Protein AF-A0A9Q0ZEU1-F1 (afdb_monomer_lite)

Organism: Salix purpurea (NCBI:txid77065)

pLDDT: mean 73.68, std 18.27, range [45.25, 97.31]

InterPro domains:
  IPR003245 Phytocyanin domain [PF02298] (3-61)
  IPR003245 Phytocyanin domain [PS51485] (1-69)
  IPR008972 Cupredoxin [G3DSA:2.60.40.420] (1-75)
  IPR008972 Cupredoxin [SSF49503] (3-67)
  IPR028871 Blue (type 1) copper protein, binding site [PS00196] (45-61)
  IPR039391 Phytocyanin-like [PTHR33021] (3-85)

Foldseek 3Di:
DDKDFADAPQWWWFKDDDPVCLVVVPLPGDIGRPRMDDDDDPDFDKIKIATNPDCRSVVPRIDIDGDDPDDPDPPPPVPVVVVVVVVVVVVVVVVVVVVVD

Radius of gyration: 19.28 Å; chains: 1; bounding box: 26×51×52 Å

Structure (mmCIF, N/CA/C/O backbone):
data_AF-A0A9Q0ZEU1-F1
#
_entry.id   AF-A0A9Q0ZEU1-F1
#
loop_
_atom_site.group_PDB
_atom_site.id
_atom_site.type_symbol
_atom_site.label_atom_id
_atom_site.label_alt_id
_atom_site.label_comp_id
_atom_site.label_asym_id
_atom_site.label_entity_id
_atom_site.label_seq_id
_atom_site.pdbx_PDB_ins_code
_atom_site.Cartn_x
_atom_site.Cartn_y
_atom_site.Cartn_z
_atom_site.occupancy
_atom_site.B_iso_or_equiv
_atom_site.auth_seq_id
_atom_site.auth_comp_id
_atom_site.auth_asym_id
_atom_site.auth_atom_id
_atom_site.pdbx_PDB_model_num
ATO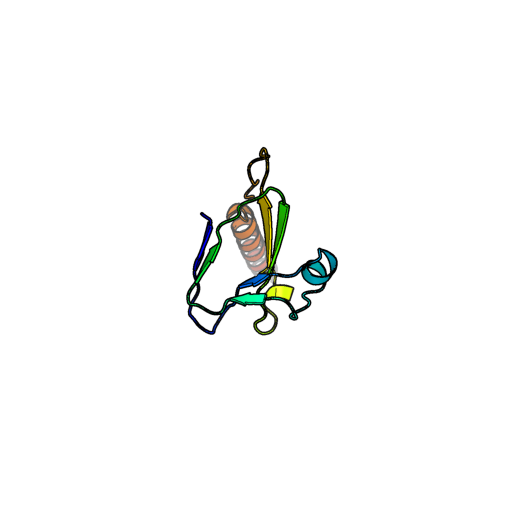M 1 N N . MET A 1 1 ? 7.482 -7.974 15.221 1.00 48.53 1 MET A N 1
ATOM 2 C CA . MET A 1 1 ? 8.477 -7.661 14.176 1.00 48.53 1 MET A CA 1
ATOM 3 C C . MET A 1 1 ? 8.142 -8.507 12.960 1.00 48.53 1 MET A C 1
ATOM 5 O O . MET A 1 1 ? 8.149 -9.723 13.091 1.00 48.53 1 MET A O 1
ATOM 9 N N . HIS A 1 2 ? 7.768 -7.888 11.839 1.00 62.47 2 HIS A N 1
ATOM 10 C CA . HIS A 1 2 ? 7.537 -8.594 10.573 1.00 62.47 2 HIS A CA 1
ATOM 11 C C . HIS A 1 2 ? 8.646 -8.204 9.598 1.00 62.47 2 HIS A C 1
ATOM 13 O O . HIS A 1 2 ? 8.967 -7.020 9.487 1.00 62.47 2 HIS A O 1
ATOM 19 N N . VAL A 1 3 ? 9.242 -9.202 8.945 1.00 67.62 3 VAL A N 1
ATOM 20 C CA . VAL A 1 3 ? 10.329 -9.021 7.980 1.00 67.62 3 VAL A CA 1
ATOM 21 C C . VAL A 1 3 ? 9.859 -9.546 6.633 1.00 67.62 3 VAL A C 1
ATOM 23 O O . VAL A 1 3 ? 9.453 -10.702 6.523 1.00 67.62 3 VAL A O 1
ATOM 26 N N . PHE A 1 4 ? 9.938 -8.698 5.617 1.00 66.69 4 PHE A N 1
ATOM 27 C CA . PHE A 1 4 ? 9.729 -9.067 4.221 1.00 66.69 4 PHE A CA 1
ATOM 28 C C . PHE A 1 4 ? 11.076 -8.945 3.527 1.00 66.69 4 PHE A C 1
ATOM 30 O O . PHE A 1 4 ? 11.677 -7.884 3.625 1.00 66.69 4 PHE A O 1
ATOM 37 N N . ASN A 1 5 ? 11.558 -10.006 2.877 1.00 71.56 5 ASN A N 1
ATOM 38 C CA . ASN A 1 5 ? 12.849 -10.025 2.182 1.00 71.56 5 ASN A CA 1
ATOM 39 C C . ASN A 1 5 ? 12.636 -10.174 0.677 1.00 71.56 5 ASN A C 1
ATOM 41 O O . ASN A 1 5 ? 11.774 -10.945 0.252 1.00 71.56 5 ASN A O 1
ATOM 45 N N . TRP A 1 6 ? 13.445 -9.476 -0.117 1.00 75.19 6 TRP A N 1
ATOM 46 C CA . TRP A 1 6 ? 13.432 -9.571 -1.576 1.00 75.19 6 TRP A CA 1
ATOM 47 C C . TRP A 1 6 ? 14.758 -9.096 -2.183 1.00 75.19 6 TRP A C 1
ATOM 49 O O . TRP A 1 6 ? 15.543 -8.410 -1.529 1.00 75.19 6 TRP A O 1
ATOM 59 N N . THR A 1 7 ? 15.022 -9.434 -3.448 1.00 76.50 7 THR A N 1
ATOM 60 C CA . THR A 1 7 ? 16.201 -8.916 -4.159 1.00 76.50 7 THR A CA 1
ATOM 61 C C . THR A 1 7 ? 16.046 -7.411 -4.373 1.00 76.50 7 THR A C 1
ATOM 63 O O . THR A 1 7 ? 15.066 -6.969 -4.974 1.00 76.50 7 THR A O 1
ATOM 66 N N . ALA A 1 8 ? 17.002 -6.611 -3.898 1.00 71.25 8 ALA A N 1
ATOM 67 C CA . ALA A 1 8 ? 16.958 -5.155 -4.042 1.00 71.25 8 ALA A CA 1
ATOM 68 C C . ALA A 1 8 ? 16.669 -4.731 -5.496 1.00 71.25 8 ALA A C 1
ATOM 70 O O . ALA A 1 8 ? 17.219 -5.303 -6.437 1.00 71.25 8 ALA A O 1
ATOM 71 N N . GLY A 1 9 ? 15.783 -3.747 -5.672 1.00 71.94 9 GLY A N 1
ATOM 72 C CA . GLY A 1 9 ? 15.391 -3.227 -6.988 1.00 71.94 9 GLY A CA 1
ATOM 73 C C . GLY A 1 9 ? 14.412 -4.094 -7.789 1.00 71.94 9 GLY A C 1
ATOM 74 O O . GLY A 1 9 ? 14.029 -3.688 -8.878 1.00 71.94 9 GLY A O 1
ATOM 75 N N . THR A 1 10 ? 13.996 -5.263 -7.285 1.00 82.88 10 THR A N 1
ATOM 76 C CA . THR A 1 10 ? 12.972 -6.102 -7.953 1.00 82.88 10 THR A CA 1
ATOM 77 C C . THR A 1 10 ? 11.591 -5.981 -7.323 1.00 82.88 10 THR A C 1
ATOM 79 O O . THR A 1 10 ? 10.583 -6.220 -7.980 1.00 82.88 10 THR A O 1
ATOM 82 N N . HIS A 1 11 ? 11.538 -5.593 -6.052 1.00 87.50 11 HIS A N 1
ATOM 83 C CA . HIS A 1 11 ? 10.303 -5.391 -5.319 1.00 87.50 11 HIS A CA 1
ATOM 84 C C . HIS A 1 11 ? 10.430 -4.169 -4.409 1.00 87.50 11 HIS A C 1
ATOM 86 O O . HIS A 1 11 ? 11.519 -3.631 -4.183 1.00 87.50 11 HIS A O 1
ATOM 92 N N . SER A 1 12 ? 9.294 -3.751 -3.874 1.00 87.31 12 SER A N 1
ATOM 93 C CA . SER A 1 12 ? 9.179 -2.650 -2.932 1.00 87.31 12 SER A CA 1
ATOM 94 C C . SER A 1 12 ? 8.114 -2.978 -1.892 1.00 87.31 12 SER A C 1
ATOM 96 O O . SER A 1 12 ? 7.254 -3.836 -2.112 1.00 87.31 12 SER A O 1
ATOM 98 N N . ALA A 1 13 ? 8.163 -2.275 -0.766 1.00 88.62 13 ALA A N 1
ATOM 99 C CA . ALA A 1 13 ? 7.039 -2.171 0.149 1.00 88.62 13 ALA A CA 1
ATOM 100 C C . ALA A 1 13 ? 6.544 -0.725 0.140 1.00 88.62 13 ALA A C 1
ATOM 102 O O . ALA A 1 13 ? 7.189 0.165 0.691 1.00 88.62 13 ALA A O 1
ATOM 103 N N . THR A 1 14 ? 5.409 -0.495 -0.509 1.00 91.00 14 THR A N 1
ATOM 104 C CA . THR A 1 14 ? 4.725 0.795 -0.540 1.00 91.00 14 THR A CA 1
ATOM 105 C C . THR A 1 14 ? 3.550 0.760 0.422 1.00 91.00 14 THR A C 1
ATOM 107 O O . THR A 1 14 ? 2.618 -0.016 0.207 1.00 91.00 14 THR A O 1
ATOM 110 N N . GLU A 1 15 ? 3.585 1.580 1.473 1.00 91.50 15 GLU A N 1
ATOM 111 C CA . GLU A 1 15 ? 2.437 1.751 2.371 1.00 91.50 15 GLU A CA 1
ATOM 112 C C . GLU A 1 15 ? 1.446 2.748 1.767 1.00 91.50 15 GLU A C 1
ATOM 114 O O . GLU A 1 15 ? 1.824 3.877 1.438 1.00 91.50 15 GLU A O 1
ATOM 119 N N . VAL A 1 16 ? 0.186 2.335 1.628 1.00 92.75 16 VAL A N 1
ATOM 120 C CA . VAL A 1 16 ? -0.920 3.180 1.156 1.00 92.75 16 VAL A CA 1
ATOM 121 C C . VAL A 1 16 ? -1.893 3.477 2.292 1.00 92.75 16 VAL A C 1
ATOM 123 O O . VAL A 1 16 ? -2.031 2.693 3.234 1.00 92.75 16 VAL A O 1
ATOM 126 N N . SER A 1 17 ? -2.554 4.631 2.2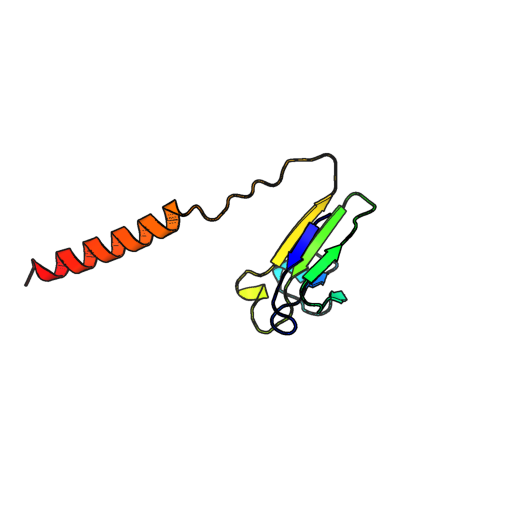23 1.00 92.38 17 SER A N 1
ATOM 127 C CA . SER A 1 17 ? -3.315 5.175 3.356 1.00 92.38 17 SER A CA 1
ATOM 128 C C . SER A 1 17 ? -4.736 4.622 3.432 1.00 92.38 17 SER A C 1
ATOM 130 O O . SER A 1 17 ? -5.348 4.638 4.500 1.00 92.38 17 SER A O 1
ATOM 132 N N . THR A 1 18 ? -5.275 4.143 2.310 1.00 93.94 18 THR A N 1
ATOM 133 C CA . THR A 1 18 ? -6.668 3.692 2.217 1.00 93.94 18 THR A CA 1
ATOM 134 C C . THR A 1 18 ? -6.788 2.288 1.640 1.00 93.94 18 THR A C 1
ATOM 136 O O . THR A 1 18 ? -5.915 1.791 0.921 1.00 93.94 18 THR A O 1
ATOM 139 N N . ARG A 1 19 ? -7.916 1.637 1.941 1.00 95.00 19 ARG A N 1
ATOM 140 C CA . ARG A 1 19 ? -8.252 0.348 1.338 1.00 95.00 19 ARG A CA 1
ATOM 141 C C . ARG A 1 19 ? -8.440 0.489 -0.172 1.00 95.00 19 ARG A C 1
ATOM 143 O O . ARG A 1 19 ? -8.070 -0.408 -0.917 1.00 95.00 19 ARG A O 1
ATOM 150 N N . GLU A 1 20 ? -9.006 1.598 -0.620 1.00 96.88 20 GLU A N 1
ATOM 151 C CA . GLU A 1 20 ? -9.273 1.873 -2.026 1.00 96.88 20 GLU A CA 1
ATOM 152 C C . GLU A 1 20 ? -7.968 1.983 -2.825 1.00 96.88 20 GLU A C 1
ATOM 154 O O . GLU A 1 20 ? -7.864 1.416 -3.912 1.00 96.88 20 GLU A O 1
ATOM 159 N N . GLU A 1 21 ? -6.947 2.647 -2.276 1.00 95.50 21 GLU A N 1
ATOM 160 C CA . GLU A 1 21 ? -5.601 2.683 -2.865 1.00 95.50 21 GLU A CA 1
ATOM 161 C C . GLU A 1 21 ? -4.975 1.287 -2.934 1.00 95.50 21 GLU A C 1
ATOM 163 O O . GLU A 1 21 ? -4.349 0.931 -3.931 1.00 95.50 21 GLU A O 1
ATOM 168 N N . TYR A 1 22 ? -5.180 0.469 -1.903 1.00 96.12 22 TYR A N 1
ATOM 169 C CA . TYR A 1 22 ? -4.711 -0.913 -1.875 1.00 96.12 22 TYR A CA 1
ATOM 170 C C . TYR A 1 22 ? -5.425 -1.809 -2.892 1.00 96.12 22 TYR A C 1
ATOM 172 O O . TYR A 1 22 ? -4.792 -2.643 -3.543 1.00 96.12 22 TYR A O 1
ATOM 180 N N . ASP A 1 23 ? -6.744 -1.679 -3.017 1.00 96.19 23 ASP A N 1
ATOM 181 C CA . ASP A 1 23 ? -7.571 -2.480 -3.920 1.00 96.19 23 ASP A CA 1
ATOM 182 C C . ASP A 1 23 ? -7.314 -2.120 -5.386 1.00 96.19 23 ASP A C 1
ATOM 184 O O . ASP A 1 23 ? -7.215 -3.026 -6.213 1.00 96.19 23 ASP A O 1
ATOM 188 N N . ASN A 1 24 ? -7.071 -0.840 -5.677 1.00 97.31 24 ASN A N 1
ATOM 189 C CA . ASN A 1 24 ? -6.781 -0.345 -7.025 1.00 97.31 24 ASN A CA 1
ATOM 190 C C . ASN A 1 24 ? -5.287 -0.297 -7.379 1.00 97.31 24 ASN A C 1
ATOM 192 O O . ASN A 1 24 ? -4.939 0.174 -8.460 1.00 97.31 24 ASN A O 1
ATOM 196 N N . CYS A 1 25 ? -4.401 -0.756 -6.491 1.00 96.12 25 CYS A N 1
ATOM 197 C CA . CYS A 1 25 ? -2.954 -0.680 -6.691 1.00 96.12 25 CYS A CA 1
ATOM 198 C C . CYS A 1 25 ? -2.447 0.749 -6.978 1.00 96.12 25 CYS A C 1
ATOM 200 O O . CYS A 1 25 ? -1.621 0.963 -7.867 1.00 96.12 25 CYS A O 1
ATOM 202 N N . THR A 1 26 ? -2.913 1.744 -6.221 1.00 95.62 26 THR A N 1
ATOM 203 C CA . THR A 1 26 ? -2.453 3.134 -6.337 1.00 95.62 26 THR A CA 1
ATOM 204 C C . THR A 1 26 ? -1.026 3.275 -5.799 1.00 95.62 26 THR A C 1
ATOM 206 O O . THR A 1 26 ? -0.776 3.205 -4.598 1.00 95.62 26 THR A O 1
ATOM 209 N N . LYS A 1 27 ? -0.063 3.524 -6.691 1.00 8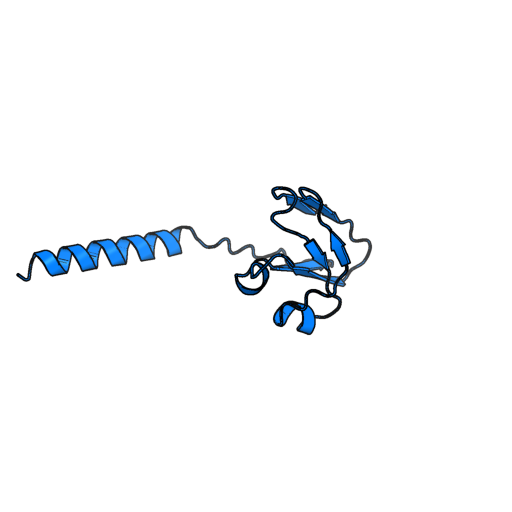8.69 27 LYS A N 1
ATOM 210 C CA . LYS A 1 27 ? 1.387 3.523 -6.401 1.00 88.69 27 LYS A CA 1
ATOM 211 C C . LYS A 1 27 ? 1.914 4.887 -5.920 1.00 88.69 27 LYS A C 1
ATOM 213 O O . LYS A 1 27 ? 2.993 5.305 -6.321 1.00 88.69 27 LYS A O 1
ATOM 218 N N . MET A 1 28 ? 1.143 5.598 -5.093 1.00 82.75 28 MET A N 1
ATOM 219 C CA . MET A 1 28 ? 1.476 6.952 -4.599 1.00 82.75 28 MET A CA 1
ATOM 220 C C . MET A 1 28 ? 1.842 7.000 -3.103 1.00 82.75 28 MET A C 1
ATOM 222 O O . MET A 1 28 ? 1.914 8.077 -2.517 1.00 82.75 28 MET A O 1
ATOM 226 N N . GLY A 1 29 ? 2.053 5.840 -2.479 1.00 77.62 29 GLY A N 1
ATOM 227 C CA . GLY A 1 29 ? 2.361 5.717 -1.054 1.00 77.62 29 GLY A CA 1
ATOM 228 C C . GLY A 1 29 ? 3.832 5.936 -0.685 1.00 77.62 29 GLY A C 1
ATOM 229 O O . GLY A 1 29 ? 4.682 6.205 -1.536 1.00 77.62 29 GLY A O 1
ATOM 230 N N . MET A 1 30 ? 4.155 5.768 0.601 1.00 77.94 30 MET A N 1
ATOM 231 C CA . MET A 1 30 ? 5.545 5.794 1.073 1.00 77.94 30 MET A CA 1
ATOM 232 C C . MET A 1 30 ? 6.264 4.531 0.598 1.00 77.94 30 MET A C 1
ATOM 234 O O . MET A 1 30 ? 5.874 3.431 0.977 1.00 77.94 30 MET A O 1
ATOM 238 N N . ILE A 1 31 ? 7.30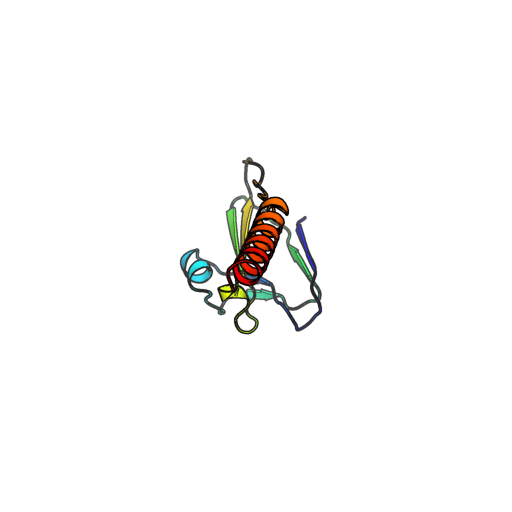9 4.678 -0.220 1.00 77.62 31 ILE A N 1
ATOM 239 C CA . ILE A 1 31 ? 8.029 3.546 -0.814 1.00 77.62 31 ILE A CA 1
ATOM 240 C C . ILE A 1 31 ? 9.266 3.190 0.014 1.00 77.62 31 ILE A C 1
ATOM 242 O O . ILE A 1 31 ? 10.129 4.030 0.269 1.00 77.62 31 ILE A O 1
ATOM 246 N N . LEU A 1 32 ? 9.389 1.911 0.359 1.00 73.69 32 LEU A N 1
ATOM 247 C CA . LEU A 1 32 ? 10.553 1.316 1.008 1.00 73.69 32 LEU A CA 1
ATOM 248 C C . LEU A 1 32 ? 11.195 0.323 0.020 1.00 73.69 32 LEU A C 1
ATOM 250 O O . LEU A 1 32 ? 10.608 -0.710 -0.296 1.00 73.69 32 LEU A O 1
ATOM 254 N N . MET A 1 33 ? 12.381 0.657 -0.511 1.00 64.19 33 MET A N 1
ATOM 255 C CA . MET A 1 33 ? 13.035 -0.055 -1.636 1.00 64.19 33 MET A CA 1
ATOM 256 C C . MET A 1 33 ? 14.299 -0.859 -1.258 1.00 64.19 33 MET A C 1
ATOM 258 O O . MET A 1 33 ? 15.086 -1.238 -2.124 1.00 64.19 33 MET A O 1
ATOM 262 N N . PHE A 1 34 ? 14.539 -1.120 0.027 1.00 64.25 34 PHE A N 1
ATOM 263 C CA . PHE A 1 34 ? 15.705 -1.901 0.474 1.00 64.25 34 PHE A CA 1
ATOM 264 C C . PHE A 1 34 ? 15.550 -3.396 0.137 1.00 64.25 34 PHE A C 1
ATOM 266 O O . PHE A 1 34 ? 14.479 -3.801 -0.288 1.00 64.25 34 PHE A O 1
ATOM 273 N N . ALA A 1 35 ? 16.574 -4.241 0.347 1.00 61.25 35 ALA A N 1
ATOM 274 C CA . ALA A 1 35 ? 16.516 -5.714 0.163 1.00 61.25 35 ALA A CA 1
ATOM 275 C C . ALA A 1 35 ? 15.568 -6.445 1.151 1.00 61.25 35 ALA A C 1
ATOM 277 O O . ALA A 1 35 ? 15.742 -7.616 1.491 1.00 61.25 35 ALA A O 1
ATOM 278 N N . GLY A 1 36 ? 14.593 -5.709 1.665 1.00 66.62 36 GLY A N 1
ATOM 279 C CA . GLY A 1 36 ? 13.665 -6.074 2.702 1.00 66.62 36 GLY A CA 1
ATOM 280 C C . GLY A 1 36 ? 13.316 -4.880 3.582 1.00 66.62 36 GLY A C 1
ATOM 281 O O . GLY A 1 36 ? 14.053 -3.896 3.653 1.00 66.62 36 GLY A O 1
ATOM 282 N N . VAL A 1 37 ? 12.180 -4.966 4.268 1.00 73.75 37 VAL A N 1
ATOM 283 C CA . VAL A 1 37 ? 11.716 -3.934 5.200 1.00 73.75 37 VAL A CA 1
ATOM 284 C C . VAL A 1 37 ? 11.454 -4.534 6.577 1.00 73.75 37 VAL A C 1
ATOM 286 O O . VAL A 1 37 ? 10.885 -5.620 6.701 1.00 73.75 37 VAL A O 1
ATOM 289 N N . GLN A 1 38 ? 11.860 -3.802 7.616 1.00 76.75 38 GLN A N 1
ATOM 290 C CA . GLN A 1 38 ? 11.473 -4.058 9.001 1.00 76.75 38 GLN A CA 1
ATOM 291 C C . GLN A 1 38 ? 10.576 -2.918 9.476 1.00 76.75 38 GLN A C 1
ATOM 293 O O . GLN A 1 38 ? 11.001 -1.764 9.486 1.00 76.75 38 GLN A O 1
ATOM 298 N N . ILE A 1 39 ? 9.344 -3.246 9.864 1.00 76.81 39 ILE A N 1
ATOM 299 C CA . ILE A 1 39 ? 8.352 -2.266 10.320 1.00 76.81 39 ILE A CA 1
ATOM 300 C C . ILE A 1 39 ? 7.971 -2.571 11.768 1.00 76.81 39 ILE A C 1
ATOM 302 O O . ILE A 1 39 ? 7.649 -3.714 12.121 1.00 76.81 39 ILE A O 1
ATOM 306 N N . THR A 1 40 ? 8.007 -1.533 12.601 1.00 82.38 40 THR A N 1
ATOM 307 C CA . THR A 1 40 ? 7.540 -1.563 13.988 1.00 82.38 40 THR A CA 1
ATOM 308 C C . THR A 1 40 ? 6.210 -0.831 14.069 1.00 82.38 40 THR A C 1
ATOM 310 O O . THR A 1 40 ? 6.130 0.343 13.723 1.00 82.38 40 THR A O 1
ATOM 313 N N . PHE A 1 41 ? 5.175 -1.519 14.548 1.00 82.50 41 PHE A N 1
ATOM 314 C CA . PHE A 1 41 ? 3.853 -0.939 14.768 1.00 82.50 41 PHE A CA 1
ATOM 315 C C . PHE A 1 41 ? 3.685 -0.603 16.249 1.00 82.50 41 PHE A C 1
ATOM 317 O O . PHE A 1 41 ? 3.813 -1.487 17.096 1.00 82.50 41 PHE A O 1
ATOM 324 N N . SER A 1 42 ? 3.407 0.665 16.552 1.00 80.25 42 SER A N 1
ATOM 325 C CA . SER A 1 42 ? 3.281 1.166 17.932 1.00 80.25 42 SER A CA 1
ATOM 326 C C . SER A 1 42 ? 1.831 1.309 18.404 1.00 80.25 42 SER A C 1
ATOM 328 O O . SER A 1 42 ? 1.599 1.617 19.569 1.00 80.25 42 SER A O 1
ATOM 330 N N . ALA A 1 43 ? 0.857 1.118 17.512 1.00 80.44 43 ALA A N 1
ATOM 331 C CA . ALA A 1 43 ? -0.564 1.272 17.794 1.00 80.44 43 ALA A CA 1
ATOM 332 C C . ALA A 1 43 ? -1.391 0.216 17.051 1.00 80.44 43 ALA A C 1
ATOM 334 O O . ALA A 1 43 ? -0.957 -0.325 16.032 1.00 80.44 43 ALA A O 1
ATOM 335 N N . ASN A 1 44 ? -2.596 -0.045 17.562 1.00 88.19 44 ASN A N 1
ATOM 336 C CA . ASN A 1 44 ? -3.585 -0.859 16.866 1.00 88.19 44 ASN A CA 1
ATOM 337 C C . ASN A 1 44 ? -4.038 -0.154 15.585 1.00 88.19 44 ASN A C 1
ATOM 339 O O . ASN A 1 44 ? -4.184 1.068 15.554 1.00 88.19 44 ASN A O 1
ATOM 343 N N . GLY A 1 45 ? -4.291 -0.927 14.535 1.00 87.31 45 GLY A N 1
ATOM 344 C CA . GLY A 1 45 ? -4.610 -0.373 13.227 1.00 87.31 45 GLY A CA 1
ATOM 345 C C . GLY A 1 45 ? -4.578 -1.408 12.114 1.00 87.31 45 GLY A C 1
ATOM 346 O O . GLY A 1 45 ? -4.188 -2.559 12.309 1.00 87.31 45 GLY A O 1
ATOM 347 N N . THR A 1 46 ? -5.021 -0.989 10.933 1.00 90.69 46 THR A N 1
ATOM 348 C CA . THR A 1 46 ? -4.873 -1.757 9.696 1.00 90.69 46 THR A CA 1
ATOM 349 C C . THR A 1 46 ? -3.939 -0.997 8.772 1.00 90.69 46 THR A C 1
ATOM 351 O O . THR A 1 46 ? -4.180 0.172 8.493 1.00 90.69 46 THR A O 1
ATOM 354 N N . HIS A 1 47 ? -2.904 -1.676 8.300 1.00 90.00 47 HIS A N 1
ATOM 355 C CA . HIS A 1 47 ? -1.898 -1.145 7.394 1.00 90.00 47 HIS A CA 1
ATOM 356 C C . HIS A 1 47 ? -1.950 -1.904 6.074 1.00 90.00 47 HIS A C 1
ATOM 358 O O . HIS A 1 47 ? -2.086 -3.134 6.060 1.00 90.00 47 HIS A O 1
ATOM 364 N N . TYR A 1 48 ? -1.825 -1.175 4.973 1.00 92.06 48 TYR A N 1
ATOM 365 C CA . TYR A 1 48 ? -1.928 -1.713 3.626 1.00 92.06 48 TYR A CA 1
ATOM 366 C C . TYR A 1 48 ? -0.601 -1.534 2.904 1.00 92.06 48 TYR A C 1
ATOM 368 O O . TYR A 1 48 ? -0.136 -0.412 2.722 1.00 92.06 48 TYR A O 1
ATOM 376 N N . PHE A 1 49 ? -0.010 -2.642 2.467 1.00 92.31 49 PHE A N 1
ATOM 377 C CA . PHE A 1 49 ? 1.250 -2.639 1.735 1.00 92.31 49 PHE A CA 1
ATOM 378 C C . PHE A 1 49 ? 1.076 -3.273 0.362 1.00 92.31 49 PHE A C 1
ATOM 380 O O . PHE A 1 49 ? 0.362 -4.265 0.210 1.00 92.31 49 PHE A O 1
ATOM 387 N N . LEU A 1 50 ? 1.768 -2.736 -0.634 1.00 93.19 50 LEU A N 1
ATOM 388 C CA . LEU A 1 50 ? 1.824 -3.284 -1.986 1.00 93.19 50 LEU A CA 1
ATOM 389 C C . LEU A 1 50 ? 3.217 -3.132 -2.585 1.00 93.19 50 LEU A C 1
ATOM 391 O O . LEU A 1 50 ? 4.008 -2.317 -2.116 1.00 93.19 50 LEU A O 1
ATOM 395 N N . CYS A 1 51 ? 3.507 -3.892 -3.638 1.00 91.62 51 CYS A N 1
ATOM 396 C CA . CYS A 1 51 ? 4.673 -3.633 -4.470 1.00 91.62 51 CYS A CA 1
ATOM 397 C C . CYS A 1 51 ? 4.321 -2.665 -5.607 1.00 91.62 51 CYS A C 1
ATOM 399 O O . CYS A 1 51 ? 3.402 -2.903 -6.390 1.00 91.62 51 CYS A O 1
ATOM 401 N N . SER A 1 52 ? 5.073 -1.572 -5.703 1.00 91.19 52 SER A N 1
ATOM 402 C CA . SER A 1 52 ? 4.934 -0.553 -6.748 1.00 91.19 52 SER A CA 1
ATOM 403 C C . SER A 1 52 ? 5.620 -0.909 -8.068 1.00 91.19 52 SER A C 1
ATOM 405 O O . SER A 1 52 ? 5.457 -0.180 -9.044 1.00 91.19 52 SER A O 1
ATOM 407 N N . GLU A 1 53 ? 6.383 -2.000 -8.112 1.00 90.00 53 GLU A N 1
ATOM 408 C CA . GLU A 1 53 ? 7.141 -2.389 -9.300 1.00 90.00 53 GLU A CA 1
ATOM 409 C C . GLU A 1 53 ? 6.226 -3.004 -10.364 1.00 90.00 53 GLU A C 1
ATOM 411 O O . GLU A 1 53 ? 5.533 -3.996 -10.123 1.00 90.00 53 GLU A O 1
ATOM 416 N N . GLY A 1 54 ? 6.236 -2.418 -11.564 1.00 90.38 54 GLY A N 1
ATOM 417 C CA . GLY A 1 54 ? 5.549 -2.956 -12.738 1.00 90.38 54 GLY A CA 1
ATOM 418 C C . GLY A 1 54 ? 4.092 -3.336 -12.464 1.00 90.38 54 GLY A C 1
ATOM 419 O O . GLY A 1 54 ? 3.286 -2.484 -12.099 1.00 90.38 54 GLY A O 1
ATOM 420 N N . THR A 1 55 ? 3.763 -4.615 -12.663 1.00 94.75 55 THR A N 1
ATOM 421 C CA . THR A 1 55 ? 2.419 -5.190 -12.458 1.00 94.75 55 THR A CA 1
ATOM 422 C C . THR A 1 55 ? 2.335 -6.099 -11.225 1.00 94.75 55 THR A C 1
ATOM 424 O O . THR A 1 55 ? 1.423 -6.918 -11.110 1.00 94.75 55 THR A O 1
ATOM 427 N N . HIS A 1 56 ? 3.304 -6.022 -10.306 1.00 94.31 56 HIS A N 1
ATOM 428 C CA . HIS A 1 56 ? 3.391 -6.959 -9.186 1.00 94.31 56 HIS A CA 1
ATOM 429 C C . HIS A 1 56 ? 2.195 -6.862 -8.232 1.00 94.31 56 HIS A C 1
ATOM 431 O O . HIS A 1 56 ? 1.691 -7.894 -7.789 1.00 94.31 56 HIS A O 1
ATOM 437 N N . CYS A 1 57 ? 1.701 -5.654 -7.941 1.00 95.62 57 CYS A N 1
ATOM 438 C CA . CYS A 1 57 ? 0.509 -5.481 -7.107 1.00 95.62 57 CYS A CA 1
ATOM 439 C C . CYS A 1 57 ? -0.725 -6.129 -7.745 1.00 95.62 57 CYS A C 1
ATOM 441 O O . CYS A 1 57 ? -1.457 -6.864 -7.080 1.00 95.62 57 CYS A O 1
ATOM 443 N N . GLU A 1 58 ? -0.918 -5.911 -9.043 1.00 96.94 58 GLU A N 1
ATOM 444 C CA . GLU A 1 58 ? -2.028 -6.446 -9.830 1.00 96.94 58 GLU A CA 1
ATOM 445 C C . GLU A 1 58 ? -1.961 -7.980 -9.928 1.00 96.94 58 GLU A C 1
ATOM 447 O O . GLU A 1 58 ? -2.991 -8.649 -9.966 1.00 96.94 58 GLU A O 1
ATOM 452 N N . GLN A 1 59 ? -0.749 -8.544 -9.889 1.00 95.56 59 GLN A N 1
ATOM 453 C CA . GLN A 1 59 ? -0.493 -9.986 -9.800 1.00 95.56 59 GLN A CA 1
ATOM 454 C C . GLN A 1 59 ? -0.600 -10.549 -8.369 1.00 95.56 59 GLN A C 1
ATOM 456 O O . GLN A 1 59 ? -0.381 -11.741 -8.156 1.00 95.56 59 GLN A O 1
ATOM 461 N N . GLY A 1 60 ? -0.952 -9.722 -7.381 1.00 92.69 60 GLY A N 1
ATOM 462 C CA . GLY A 1 60 ? -1.232 -10.151 -6.010 1.00 92.69 60 GLY A CA 1
ATOM 463 C C . GLY A 1 60 ? -0.107 -9.912 -5.003 1.00 92.69 60 GLY A C 1
ATOM 464 O O . GLY A 1 60 ? -0.246 -10.316 -3.849 1.00 92.69 60 GLY A O 1
ATOM 465 N N . GLN A 1 61 ? 0.983 -9.230 -5.371 1.00 91.62 61 GLN A N 1
ATOM 466 C CA . GLN A 1 61 ? 2.023 -8.833 -4.417 1.00 91.62 61 GLN A CA 1
ATOM 467 C C . GLN A 1 61 ? 1.575 -7.624 -3.584 1.00 91.62 61 GLN A C 1
ATOM 469 O O . GLN A 1 61 ? 2.034 -6.491 -3.757 1.00 91.62 61 GLN A O 1
ATOM 474 N N . LYS A 1 62 ? 0.640 -7.881 -2.671 1.00 93.50 62 LYS A N 1
ATOM 475 C CA . LYS A 1 62 ? 0.097 -6.910 -1.729 1.00 93.50 62 LYS A CA 1
ATOM 476 C C . LYS A 1 62 ? -0.382 -7.607 -0.461 1.00 93.50 62 LYS A C 1
ATOM 478 O O . LYS A 1 62 ? -0.797 -8.762 -0.491 1.00 93.50 62 LYS A O 1
ATOM 483 N N . MET A 1 63 ? -0.342 -6.918 0.670 1.00 90.31 63 MET A N 1
ATOM 484 C CA . MET A 1 63 ? -0.677 -7.492 1.968 1.00 90.31 63 MET A CA 1
ATOM 485 C C . MET A 1 63 ? -1.362 -6.493 2.901 1.00 90.31 63 MET A C 1
ATOM 487 O O . MET A 1 63 ? -1.138 -5.287 2.825 1.00 90.31 63 MET A O 1
ATOM 491 N N . VAL A 1 64 ? -2.173 -7.022 3.814 1.00 91.31 64 VAL A N 1
ATOM 492 C CA . VAL A 1 64 ? -2.830 -6.249 4.870 1.00 91.31 64 VAL A CA 1
ATOM 493 C C . VAL A 1 64 ? -2.306 -6.725 6.215 1.00 91.31 64 VAL A C 1
ATOM 495 O O . VAL A 1 64 ? -2.362 -7.918 6.515 1.00 91.31 64 VAL A O 1
ATOM 498 N N . ILE A 1 65 ? -1.819 -5.798 7.033 1.00 88.06 65 ILE A N 1
ATOM 499 C CA . ILE A 1 65 ? -1.361 -6.074 8.395 1.00 88.06 65 ILE A CA 1
ATOM 500 C C . ILE A 1 65 ? -2.369 -5.465 9.362 1.00 88.06 65 ILE A C 1
ATOM 502 O O . ILE A 1 65 ? -2.616 -4.264 9.327 1.00 88.06 65 ILE A O 1
ATOM 506 N N . LYS A 1 66 ? -2.952 -6.289 10.234 1.00 89.38 66 LYS A N 1
ATOM 507 C CA . LYS A 1 66 ? -3.854 -5.841 11.301 1.00 89.38 66 LYS A CA 1
ATOM 508 C C . LYS A 1 66 ? -3.159 -5.995 12.647 1.00 89.38 66 LYS A C 1
ATOM 510 O O . LYS A 1 66 ? -2.694 -7.084 12.972 1.00 89.38 66 LYS A O 1
ATOM 515 N N . ILE A 1 67 ? -3.105 -4.913 13.411 1.00 86.12 67 ILE A N 1
ATOM 516 C CA . ILE A 1 67 ? -2.515 -4.844 14.748 1.00 86.12 67 ILE A CA 1
ATOM 517 C C . ILE A 1 67 ? -3.650 -4.605 15.751 1.00 86.12 67 ILE A C 1
ATOM 519 O O . ILE A 1 67 ? -4.413 -3.651 15.598 1.00 86.12 67 ILE A O 1
ATOM 523 N N . GLY A 1 68 ? -3.794 -5.488 16.741 1.00 83.69 68 GLY A N 1
ATOM 524 C CA . GLY A 1 68 ? -4.838 -5.439 17.771 1.00 83.69 68 GLY A CA 1
ATOM 525 C C . GLY A 1 68 ? -4.985 -6.756 18.537 1.00 83.69 68 GLY A C 1
ATOM 526 O O . GLY A 1 68 ? -4.250 -7.708 18.268 1.00 83.69 68 GLY A O 1
ATOM 527 N N . ASP A 1 69 ? -5.936 -6.806 19.474 1.00 70.75 69 ASP A N 1
ATOM 528 C CA . ASP A 1 69 ? -6.248 -8.002 20.271 1.00 70.75 69 ASP A CA 1
ATOM 529 C C . ASP A 1 69 ? -6.770 -9.109 19.335 1.00 70.75 69 ASP A C 1
ATOM 531 O O . ASP A 1 69 ? -7.833 -9.000 18.723 1.00 70.75 69 ASP A O 1
ATOM 535 N N . GLY A 1 70 ? -5.923 -10.111 19.099 1.00 58.44 70 GLY A N 1
ATOM 536 C CA . GLY A 1 70 ? -5.880 -10.836 17.831 1.00 58.44 70 GLY A CA 1
ATOM 537 C C . GLY A 1 70 ? -7.056 -11.765 17.512 1.00 58.44 70 GLY A C 1
ATOM 538 O O . GLY A 1 70 ? -7.531 -12.529 18.346 1.00 58.44 70 GLY A O 1
ATOM 539 N N . ILE A 1 71 ? -7.392 -11.825 16.222 1.00 52.19 71 ILE A N 1
ATOM 540 C CA . ILE A 1 71 ? -7.631 -13.106 15.547 1.00 52.19 71 ILE A CA 1
ATOM 541 C C . ILE A 1 71 ? -6.310 -13.436 14.855 1.00 52.19 71 ILE A C 1
ATOM 543 O O . ILE A 1 71 ? -5.805 -12.620 14.081 1.00 52.19 71 ILE A O 1
ATOM 547 N N . ALA A 1 72 ? -5.726 -14.597 15.160 1.00 53.16 72 ALA A N 1
ATOM 548 C CA . ALA A 1 72 ? -4.508 -15.047 14.498 1.00 53.16 72 ALA A CA 1
ATOM 549 C C . ALA A 1 72 ? -4.711 -15.023 12.971 1.00 53.16 72 ALA A C 1
ATOM 551 O O . ALA A 1 72 ? -5.774 -15.442 12.499 1.00 53.16 72 ALA A O 1
ATOM 552 N N . PRO A 1 73 ? -3.733 -14.546 12.181 1.00 50.22 73 PRO A N 1
ATOM 553 C CA . PRO A 1 73 ? -3.831 -14.618 10.734 1.00 50.22 73 PRO A CA 1
ATOM 554 C C . PRO A 1 73 ? -4.038 -16.078 10.322 1.00 50.22 73 PRO A C 1
ATOM 556 O O . PRO A 1 73 ? -3.184 -16.936 10.550 1.00 50.22 73 PRO A O 1
ATOM 559 N N . SER A 1 74 ? -5.191 -16.361 9.712 1.00 50.91 74 SER A N 1
ATOM 560 C CA . SER A 1 74 ? -5.379 -17.569 8.921 1.00 50.91 74 SER A CA 1
ATOM 561 C C . SER A 1 74 ? -4.485 -17.421 7.697 1.00 50.91 74 SER A C 1
ATOM 563 O O . SER A 1 74 ? -4.887 -16.906 6.655 1.00 50.91 74 SER A O 1
ATOM 565 N N . PHE A 1 75 ? -3.226 -17.823 7.838 1.00 46.53 75 PHE A N 1
ATOM 566 C CA . PHE A 1 75 ? -2.408 -18.159 6.691 1.00 46.53 75 PHE A CA 1
ATOM 567 C C . PHE A 1 75 ? -2.968 -19.467 6.137 1.00 46.53 75 PHE A C 1
ATOM 569 O O . PHE A 1 75 ? -2.439 -20.548 6.391 1.00 46.53 75 PHE A O 1
ATOM 576 N N . ALA A 1 76 ? -4.060 -19.385 5.376 1.00 46.41 76 ALA A N 1
ATOM 577 C CA . ALA A 1 76 ? -4.276 -20.365 4.331 1.00 46.41 76 ALA A CA 1
ATOM 578 C C . ALA A 1 76 ? -3.129 -20.150 3.339 1.00 46.41 76 ALA A C 1
ATOM 580 O O . ALA A 1 76 ? -3.243 -19.389 2.379 1.00 46.41 76 ALA A O 1
ATOM 581 N N . ALA A 1 77 ? -1.977 -20.766 3.620 1.00 48.09 77 ALA A N 1
ATOM 582 C CA . ALA A 1 77 ? -0.991 -21.011 2.587 1.00 48.09 77 ALA A CA 1
ATOM 583 C C . ALA A 1 77 ? -1.757 -21.620 1.403 1.00 48.09 77 ALA A C 1
ATOM 585 O O . ALA A 1 77 ? -2.641 -22.454 1.647 1.00 48.09 77 ALA A O 1
ATOM 586 N N . PRO A 1 78 ? -1.476 -21.227 0.148 1.00 46.03 78 PRO A N 1
ATOM 587 C CA . PRO A 1 78 ? -2.000 -21.956 -0.993 1.00 46.03 78 PRO A CA 1
ATOM 588 C C . PRO A 1 78 ? -1.645 -23.418 -0.756 1.00 46.03 78 PRO A C 1
ATOM 590 O O . PRO A 1 78 ? -0.467 -23.778 -0.718 1.00 46.03 78 PRO A O 1
ATOM 593 N N . SER A 1 79 ? -2.646 -24.242 -0.443 1.00 50.34 79 SER A N 1
ATOM 594 C CA . SER A 1 79 ? -2.373 -25.631 -0.118 1.00 50.34 79 SER A CA 1
ATOM 595 C C . SER A 1 79 ? -1.688 -26.229 -1.344 1.00 50.34 79 SER A C 1
ATOM 597 O O . SER A 1 79 ? -2.216 -26.145 -2.454 1.00 50.34 79 SER A O 1
ATOM 599 N N . LEU A 1 80 ? -0.511 -26.827 -1.161 1.00 47.56 80 LEU A N 1
ATOM 600 C CA . LEU A 1 80 ? 0.161 -27.606 -2.208 1.00 47.56 80 LEU A CA 1
ATOM 601 C C . LEU A 1 80 ? -0.772 -28.693 -2.786 1.00 47.56 80 LEU A C 1
ATOM 603 O O . LEU A 1 80 ? -0.577 -29.142 -3.910 1.00 47.56 80 LEU A O 1
ATOM 607 N N . ALA A 1 81 ? -1.837 -29.048 -2.055 1.00 49.59 81 ALA A N 1
ATOM 608 C CA . ALA A 1 81 ? -2.932 -29.898 -2.506 1.00 49.59 81 ALA A CA 1
ATOM 609 C C . ALA A 1 81 ? -3.720 -29.324 -3.704 1.00 49.59 81 ALA A C 1
ATOM 611 O O . ALA A 1 81 ? -4.093 -30.085 -4.593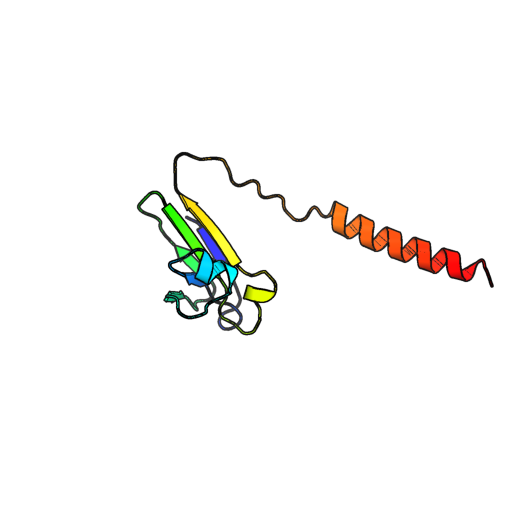 1.00 49.59 81 ALA A O 1
ATOM 612 N N . ALA A 1 82 ? -3.927 -28.003 -3.787 1.00 49.16 82 ALA A N 1
ATOM 613 C CA . ALA A 1 82 ? -4.608 -27.378 -4.927 1.00 49.16 82 ALA A CA 1
ATOM 614 C C . ALA A 1 82 ? -3.734 -27.382 -6.197 1.00 49.16 82 ALA A C 1
ATOM 616 O O . ALA A 1 82 ? -4.237 -27.608 -7.297 1.00 49.16 82 ALA A O 1
ATOM 617 N N . ALA A 1 83 ? -2.415 -27.212 -6.046 1.00 49.94 83 ALA A N 1
ATOM 618 C CA . ALA A 1 83 ? -1.465 -27.290 -7.159 1.00 49.94 83 ALA A CA 1
ATOM 619 C C . ALA A 1 83 ? -1.259 -28.738 -7.654 1.00 49.94 83 ALA A C 1
ATOM 621 O O . ALA A 1 83 ? -1.175 -28.976 -8.860 1.00 49.94 83 ALA A O 1
ATOM 622 N N . ALA A 1 84 ? -1.247 -29.720 -6.745 1.00 48.25 84 ALA A N 1
ATOM 623 C CA . ALA A 1 84 ? -1.129 -31.138 -7.093 1.00 48.25 84 ALA A CA 1
ATOM 624 C C . ALA A 1 84 ? -2.382 -31.691 -7.805 1.00 48.25 84 ALA A C 1
ATOM 626 O O . ALA A 1 84 ? -2.267 -32.537 -8.699 1.00 48.25 84 ALA A O 1
ATOM 627 N N . ALA A 1 85 ? -3.572 -31.189 -7.453 1.00 50.69 85 ALA A N 1
ATOM 628 C CA . ALA A 1 85 ? -4.826 -31.565 -8.107 1.00 50.69 85 ALA A CA 1
ATOM 629 C C . ALA A 1 85 ? -4.921 -31.032 -9.549 1.00 50.69 85 ALA A C 1
ATOM 631 O O . ALA A 1 85 ? -5.394 -31.746 -10.435 1.00 50.69 85 ALA A O 1
ATOM 632 N N . ALA A 1 86 ? -4.410 -29.822 -9.811 1.00 53.06 86 ALA A N 1
ATOM 633 C CA . ALA A 1 86 ? -4.369 -29.255 -11.159 1.00 53.06 86 ALA A CA 1
ATOM 634 C C . ALA A 1 86 ? -3.395 -30.014 -12.080 1.00 53.06 86 ALA A C 1
ATOM 636 O O . ALA A 1 86 ? -3.750 -30.322 -13.216 1.00 53.06 86 ALA A O 1
ATOM 637 N N . LEU A 1 87 ? -2.207 -30.398 -11.591 1.00 48.34 87 LEU A N 1
ATOM 638 C CA . LEU A 1 87 ? -1.269 -31.208 -12.383 1.00 48.34 87 LEU A CA 1
ATOM 639 C C . LEU A 1 87 ? -1.808 -32.617 -12.681 1.00 48.34 87 LEU A C 1
ATOM 641 O O . LEU A 1 87 ? -1.626 -33.113 -13.793 1.00 48.34 87 LEU A O 1
ATOM 645 N N . SER A 1 88 ? -2.498 -33.252 -11.726 1.00 50.53 88 SER A N 1
ATOM 646 C CA . SER A 1 88 ? -3.079 -34.587 -11.944 1.00 50.53 88 SER A CA 1
ATOM 647 C C . SER A 1 88 ? -4.217 -34.564 -12.970 1.00 50.53 88 SER A C 1
ATOM 649 O O . SER A 1 88 ? -4.304 -35.462 -13.804 1.00 50.53 88 SER A O 1
ATOM 651 N N . ALA A 1 89 ? -5.057 -33.524 -12.978 1.00 51.00 89 ALA A N 1
ATOM 652 C CA . ALA A 1 89 ? -6.151 -33.408 -13.944 1.00 51.00 89 ALA A CA 1
ATOM 653 C C . ALA A 1 89 ? -5.667 -33.184 -15.394 1.00 51.00 89 ALA A C 1
ATOM 655 O O . ALA A 1 89 ? -6.282 -33.705 -16.326 1.00 51.00 89 ALA A O 1
ATOM 656 N N . LEU A 1 90 ? -4.554 -32.464 -15.600 1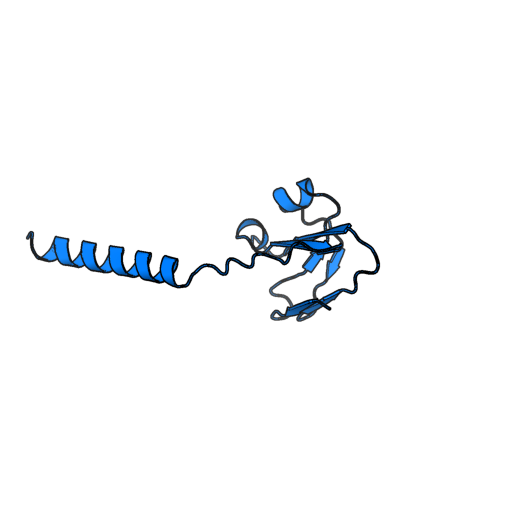.00 51.28 90 LEU A N 1
ATOM 657 C CA . LEU A 1 90 ? -3.945 -32.297 -16.931 1.00 51.28 90 LEU A CA 1
ATOM 658 C C . LEU A 1 90 ? -3.240 -33.570 -17.441 1.00 51.28 90 LEU A C 1
ATOM 660 O O . LEU A 1 90 ? -3.231 -33.836 -18.645 1.00 51.28 90 LEU A O 1
ATOM 664 N N . LEU A 1 91 ? -2.666 -34.378 -16.546 1.00 51.53 91 LEU A N 1
ATOM 665 C CA . LEU A 1 91 ? -2.008 -35.637 -16.919 1.00 51.53 91 LEU A CA 1
ATOM 666 C C . LEU A 1 91 ? -3.017 -36.739 -17.279 1.00 51.53 91 LEU A C 1
ATOM 668 O O . LEU A 1 91 ? -2.771 -37.511 -18.204 1.00 51.53 91 LEU A O 1
ATOM 672 N N . LEU A 1 92 ? -4.177 -36.796 -16.612 1.00 50.59 92 LEU A N 1
ATOM 673 C CA . LEU A 1 92 ? -5.219 -37.771 -16.961 1.00 50.59 92 LEU A CA 1
ATOM 674 C C . LEU A 1 92 ? -5.969 -37.415 -18.256 1.00 50.59 92 LEU A C 1
ATOM 676 O O . LEU A 1 92 ? -6.346 -38.321 -19.000 1.00 50.59 92 LEU A O 1
ATOM 680 N N . SER A 1 93 ? -6.169 -36.128 -18.562 1.00 52.97 93 SER A N 1
ATOM 681 C CA . SER A 1 93 ? -6.864 -35.717 -19.792 1.00 52.97 93 SER A CA 1
ATOM 682 C C . SER A 1 93 ? -6.013 -35.913 -21.050 1.00 52.97 93 SER A C 1
ATOM 684 O O . SER A 1 93 ? -6.545 -36.298 -22.088 1.00 52.97 93 SER A O 1
ATOM 686 N N . THR A 1 94 ? -4.692 -35.734 -20.962 1.00 50.94 94 THR A N 1
ATOM 687 C CA . THR A 1 94 ? -3.776 -35.984 -22.088 1.00 50.94 94 THR A CA 1
ATOM 688 C C . THR A 1 94 ? -3.603 -37.474 -22.387 1.00 50.94 94 THR A C 1
ATOM 690 O O . THR A 1 94 ? -3.529 -37.846 -23.556 1.00 50.94 94 THR A O 1
ATOM 693 N N . LEU A 1 95 ? -3.629 -38.348 -21.372 1.00 53.47 95 LEU A N 1
ATOM 694 C CA . LEU A 1 95 ? -3.562 -39.799 -21.579 1.00 53.47 95 LEU A CA 1
ATOM 695 C C . LEU A 1 95 ? -4.867 -40.372 -22.167 1.00 53.47 95 LEU A C 1
ATOM 697 O O . LEU A 1 95 ? -4.816 -41.272 -23.001 1.00 53.47 95 LEU A O 1
ATOM 701 N N . ALA A 1 96 ? -6.032 -39.825 -21.798 1.00 52.91 96 ALA A N 1
ATOM 702 C CA . ALA A 1 96 ? -7.325 -40.251 -22.346 1.00 52.91 96 ALA A CA 1
ATOM 703 C C . ALA A 1 96 ? -7.486 -39.935 -23.846 1.00 52.91 96 ALA A C 1
ATOM 705 O O . ALA A 1 96 ? -8.144 -40.687 -24.559 1.00 52.91 96 ALA A O 1
ATOM 706 N N . ILE A 1 97 ? -6.857 -38.865 -24.347 1.00 52.03 97 ILE A N 1
ATOM 707 C CA . ILE A 1 97 ? -6.901 -38.504 -25.775 1.00 52.03 97 ILE A CA 1
ATOM 708 C C . ILE A 1 97 ? -6.081 -39.491 -26.630 1.00 52.03 97 ILE A C 1
ATOM 710 O O . ILE A 1 97 ? -6.468 -39.779 -27.757 1.00 52.03 97 ILE A O 1
ATOM 714 N N . PHE A 1 98 ? -4.999 -40.071 -26.097 1.00 51.78 98 PHE A N 1
ATOM 715 C CA . PHE A 1 98 ? -4.157 -41.028 -26.832 1.00 51.78 98 PHE A CA 1
ATOM 716 C C . PHE A 1 98 ? -4.777 -42.425 -27.014 1.00 51.78 98 PHE A C 1
ATOM 718 O O . PHE A 1 98 ? -4.352 -43.143 -27.910 1.00 51.78 98 PHE A O 1
ATOM 725 N N . PHE A 1 99 ? -5.764 -42.825 -26.203 1.00 51.22 99 PHE A N 1
ATOM 726 C CA . PHE A 1 99 ? -6.449 -44.125 -26.342 1.00 51.22 99 PHE A CA 1
ATOM 727 C C . PHE A 1 99 ? -7.704 -44.079 -27.229 1.00 51.22 99 PHE A C 1
ATOM 729 O O . PHE A 1 99 ? -8.309 -45.121 -27.478 1.00 51.22 99 PHE A O 1
ATOM 736 N N . LEU A 1 100 ? -8.129 -42.889 -27.664 1.00 50.25 100 LEU A N 1
ATOM 737 C CA . LEU A 1 100 ? -9.330 -42.689 -28.485 1.00 50.25 100 LEU A CA 1
ATOM 738 C C . LEU A 1 100 ? -9.021 -42.437 -29.974 1.00 50.25 100 LEU A C 1
ATOM 740 O O . LEU A 1 100 ? -9.922 -42.064 -30.725 1.00 50.25 100 LEU A O 1
ATOM 744 N N . ASN A 1 101 ? -7.780 -42.667 -30.407 1.00 45.25 101 ASN A N 1
ATOM 745 C CA . ASN A 1 101 ? -7.352 -42.604 -31.806 1.00 45.25 101 ASN A CA 1
ATOM 746 C C . ASN A 1 101 ? -6.440 -43.789 -32.154 1.00 45.25 101 ASN A C 1
ATOM 748 O O . ASN A 1 101 ? -6.125 -43.933 -33.357 1.00 45.25 101 ASN A O 1
#

Secondary structure (DSSP, 8-state):
-EEEE--TTT--EEEESSHHHHHTT---SEEE-SSEEEE---S-EEEEEE--STTTTTTT-EEEEEESSPPPP------HHHHHHHHHHHHHHHHHHHT--

Sequence (101 aa):
MHVFNWTAGTHSATEVSTREEYDNCTKMGMILMFAGVQITFSANGTHYFLCSEGTHCEQGQKMVIKIGDGIAPSFAAPSLAAAAAALSALLLSTLAIFFLN